Protein AF-A0A1A7QL81-F1 (afdb_monomer)

Structure (mmCIF, N/CA/C/O backbone):
data_AF-A0A1A7QL81-F1
#
_entry.id   AF-A0A1A7QL81-F1
#
loop_
_atom_site.group_PDB
_atom_site.id
_atom_site.type_symbol
_atom_site.label_atom_id
_atom_site.label_alt_id
_atom_site.label_comp_id
_atom_site.label_asym_id
_atom_site.label_entity_id
_atom_site.label_seq_id
_atom_site.pdbx_PDB_ins_code
_atom_site.Cartn_x
_atom_site.Cartn_y
_atom_site.Cartn_z
_atom_site.occupancy
_atom_site.B_iso_or_equiv
_atom_site.auth_seq_id
_atom_site.auth_comp_id
_atom_site.auth_asym_id
_atom_site.auth_atom_id
_atom_site.pdbx_PDB_model_num
ATOM 1 N N . MET A 1 1 ? -5.202 -23.253 -41.870 1.00 35.59 1 MET A N 1
ATOM 2 C CA . MET A 1 1 ? -4.591 -22.397 -40.832 1.00 35.59 1 MET A CA 1
ATOM 3 C C . MET A 1 1 ? -5.605 -21.314 -40.514 1.00 35.59 1 MET A C 1
ATOM 5 O O . MET A 1 1 ? -5.644 -20.314 -41.213 1.00 35.59 1 MET A O 1
ATOM 9 N N . ASP A 1 2 ? -6.483 -21.562 -39.541 1.00 32.03 2 ASP A N 1
ATOM 10 C CA . ASP A 1 2 ? -7.552 -20.623 -39.181 1.00 32.03 2 ASP A CA 1
ATOM 11 C C . ASP A 1 2 ? -7.063 -19.645 -38.115 1.00 32.03 2 ASP A C 1
ATOM 13 O O . ASP A 1 2 ? -6.941 -19.977 -36.934 1.00 32.03 2 ASP A O 1
ATOM 17 N N . GLY A 1 3 ? -6.778 -18.420 -38.552 1.00 33.66 3 GLY A N 1
ATOM 18 C CA . GLY A 1 3 ? -6.523 -17.279 -37.685 1.00 33.66 3 GLY A CA 1
ATOM 19 C C . GLY A 1 3 ? -7.818 -16.803 -37.035 1.00 33.66 3 GLY A C 1
ATOM 20 O O . GLY A 1 3 ? -8.496 -15.922 -37.557 1.00 33.66 3 GLY A O 1
ATOM 21 N N . ARG A 1 4 ? -8.163 -17.367 -35.873 1.00 31.53 4 ARG A N 1
ATOM 22 C CA . ARG A 1 4 ? -9.202 -16.797 -35.006 1.00 31.53 4 ARG A CA 1
ATOM 23 C C . ARG A 1 4 ? -8.661 -15.529 -34.348 1.00 31.53 4 ARG A C 1
ATOM 25 O O . ARG A 1 4 ? -8.054 -15.579 -33.281 1.00 31.53 4 ARG A O 1
ATOM 32 N N . HIS A 1 5 ? -8.914 -14.386 -34.976 1.00 34.62 5 HIS A N 1
ATOM 33 C CA . HIS A 1 5 ? -8.924 -13.105 -34.279 1.00 34.62 5 HIS A CA 1
ATOM 34 C C . HIS A 1 5 ? -10.066 -13.129 -33.258 1.00 34.62 5 HIS A C 1
ATOM 36 O O . HIS A 1 5 ? -11.230 -12.930 -33.595 1.00 34.62 5 HIS A O 1
ATOM 42 N N . VAL A 1 6 ? -9.737 -13.423 -32.000 1.00 35.31 6 VAL A N 1
ATOM 43 C CA . VAL A 1 6 ? -10.666 -13.254 -30.882 1.00 35.31 6 VAL A CA 1
ATOM 44 C C . VAL A 1 6 ? -10.836 -11.752 -30.672 1.00 35.31 6 VAL A C 1
ATOM 46 O O . VAL A 1 6 ? -9.923 -11.076 -30.199 1.00 35.31 6 VAL A O 1
ATOM 49 N N . ALA A 1 7 ? -11.989 -11.223 -31.073 1.00 32.25 7 ALA A N 1
ATOM 50 C CA . ALA A 1 7 ? -12.402 -9.866 -30.752 1.00 32.25 7 ALA A CA 1
ATOM 51 C C . ALA A 1 7 ? -12.556 -9.756 -29.226 1.00 32.25 7 ALA A C 1
ATOM 53 O O . ALA A 1 7 ? -13.497 -10.291 -28.644 1.00 32.25 7 ALA A O 1
ATOM 54 N N . PHE A 1 8 ? -11.594 -9.112 -28.565 1.00 34.50 8 PHE A N 1
ATOM 55 C CA . PHE A 1 8 ? -11.659 -8.820 -27.135 1.00 34.50 8 PHE A CA 1
ATOM 56 C C . PHE A 1 8 ? -12.646 -7.672 -26.911 1.00 34.50 8 PHE A C 1
ATOM 58 O O . PHE A 1 8 ? -12.335 -6.513 -27.179 1.00 34.50 8 PHE A O 1
ATOM 65 N N . THR A 1 9 ? -13.850 -7.988 -26.438 1.00 36.94 9 THR A N 1
ATOM 66 C CA . THR A 1 9 ? -14.835 -6.981 -26.032 1.00 36.94 9 THR A CA 1
ATOM 67 C C . THR A 1 9 ? -14.505 -6.455 -24.633 1.00 36.94 9 THR A C 1
ATOM 69 O O . THR A 1 9 ? -13.978 -7.178 -23.784 1.00 36.94 9 THR A O 1
ATOM 72 N N . ARG A 1 10 ? -14.817 -5.180 -24.380 1.00 34.94 10 ARG A N 1
ATOM 73 C CA . ARG A 1 10 ? -14.539 -4.462 -23.120 1.00 34.94 10 ARG A CA 1
ATOM 74 C C . ARG A 1 10 ? -15.176 -5.137 -21.889 1.00 34.94 10 ARG A C 1
ATOM 76 O O . ARG A 1 10 ? -14.600 -5.087 -20.808 1.00 34.94 10 ARG A O 1
ATOM 83 N N . GLU A 1 11 ? -16.303 -5.823 -22.080 1.00 41.19 11 GLU A N 1
ATOM 84 C CA . GLU A 1 11 ? -16.994 -6.632 -21.061 1.00 41.19 11 GLU A CA 1
ATOM 85 C C . GLU A 1 11 ? -16.201 -7.891 -20.683 1.00 41.19 11 GLU A C 1
ATOM 87 O O . GLU A 1 11 ? -15.948 -8.128 -19.505 1.00 41.19 11 GLU A O 1
ATOM 92 N N . SER A 1 12 ? -15.680 -8.629 -21.672 1.00 44.78 12 SER A N 1
ATOM 93 C CA . SER A 1 12 ? -14.869 -9.836 -21.426 1.00 44.78 12 SER A CA 1
ATOM 94 C C . SER A 1 12 ? -13.537 -9.549 -20.718 1.00 44.78 12 SER A C 1
ATOM 96 O O . SER A 1 12 ? -12.942 -10.434 -20.100 1.00 44.78 12 SER A O 1
ATOM 98 N N . PHE A 1 13 ? -13.054 -8.306 -20.810 1.00 44.09 13 PHE A N 1
ATOM 99 C CA . PHE A 1 13 ? -11.886 -7.827 -20.076 1.00 44.09 13 PHE A CA 1
ATOM 100 C C . PHE A 1 13 ? -12.223 -7.525 -18.612 1.00 44.09 13 PHE A C 1
ATOM 102 O O . PHE A 1 13 ? -11.471 -7.932 -17.729 1.00 44.09 13 PHE A O 1
ATOM 109 N N . GLY A 1 14 ? -13.360 -6.868 -18.354 1.00 43.81 14 GLY A N 1
ATOM 110 C CA . GLY A 1 14 ? -13.837 -6.572 -17.002 1.00 43.81 14 GLY A CA 1
ATOM 111 C C . GLY A 1 14 ? -14.047 -7.836 -16.170 1.00 43.81 14 GLY A C 1
ATOM 112 O O . GLY A 1 14 ? -13.541 -7.912 -15.055 1.00 43.81 14 GLY A O 1
ATOM 113 N N . GLU A 1 15 ? -14.686 -8.861 -16.737 1.00 47.91 15 GLU A N 1
ATOM 114 C CA . GLU A 1 15 ? -14.934 -10.134 -16.044 1.00 47.91 15 GLU A CA 1
ATOM 115 C C . GLU A 1 15 ? -13.644 -10.896 -15.721 1.00 47.91 15 GLU A C 1
ATOM 117 O O . GLU A 1 15 ? -13.443 -11.319 -14.585 1.00 47.91 15 GLU A O 1
ATOM 122 N N . ARG A 1 16 ? -12.708 -11.013 -16.673 1.00 50.03 16 ARG A N 1
ATOM 123 C CA . ARG A 1 16 ? -11.418 -11.689 -16.425 1.00 50.03 16 ARG A CA 1
ATOM 124 C C . ARG A 1 16 ? -10.539 -10.927 -15.444 1.00 50.03 16 ARG A C 1
ATOM 126 O O . ARG A 1 16 ? -9.806 -11.543 -14.672 1.00 50.03 16 ARG A O 1
ATOM 133 N N . LEU A 1 17 ? -10.580 -9.595 -15.481 1.00 50.06 17 LEU A N 1
ATOM 134 C CA . LEU A 1 17 ? -9.870 -8.756 -14.525 1.00 50.06 17 LEU A CA 1
ATOM 135 C C . LEU A 1 17 ? -10.478 -8.919 -13.130 1.00 50.06 17 LEU A C 1
ATOM 137 O O . LEU A 1 17 ? -9.731 -9.106 -12.177 1.00 50.06 17 LEU A O 1
ATOM 141 N N . PHE A 1 18 ? -11.807 -8.946 -13.020 1.00 51.16 18 PHE A N 1
ATOM 142 C CA . PHE A 1 18 ? -12.512 -9.178 -11.763 1.00 51.16 18 PHE A CA 1
ATOM 143 C C . PHE A 1 18 ? -12.249 -10.581 -11.204 1.00 51.16 18 PHE A C 1
ATOM 145 O O . PHE A 1 18 ? -11.936 -10.715 -10.027 1.00 51.16 18 PHE A O 1
ATOM 152 N N . GLU A 1 19 ? -12.254 -11.626 -12.036 1.00 54.47 19 GLU A N 1
ATOM 153 C CA . GLU A 1 19 ? -11.863 -12.982 -11.626 1.00 54.47 19 GLU A CA 1
ATOM 154 C C . GLU A 1 19 ? -10.386 -13.067 -11.221 1.00 54.47 19 GLU A C 1
ATOM 156 O O . GLU A 1 19 ? -10.042 -13.719 -10.234 1.00 54.47 19 GLU A O 1
ATOM 161 N N . SER A 1 20 ? -9.491 -12.408 -11.962 1.00 49.00 20 SER A N 1
ATOM 162 C CA . SER A 1 20 ? -8.061 -12.375 -11.643 1.00 49.00 20 SER A CA 1
ATOM 163 C C . SER A 1 20 ? -7.799 -11.639 -10.328 1.00 49.00 20 SER A C 1
ATOM 165 O O . SER A 1 20 ? -6.964 -12.085 -9.537 1.00 49.00 20 SER A O 1
ATOM 167 N N . VAL A 1 21 ? -8.494 -10.525 -10.089 1.00 54.50 21 VAL A N 1
ATOM 168 C CA . VAL A 1 21 ? -8.445 -9.752 -8.841 1.00 54.50 21 VAL A CA 1
ATOM 169 C C . VAL A 1 21 ? -9.056 -10.591 -7.717 1.00 54.50 21 VAL A C 1
ATOM 171 O O . VAL A 1 21 ? -8.391 -10.837 -6.719 1.00 54.50 21 VAL A O 1
ATOM 174 N N . GLY A 1 22 ? -10.239 -11.167 -7.911 1.00 53.34 22 GLY A N 1
ATOM 175 C CA . GLY A 1 22 ? -10.901 -12.034 -6.936 1.00 53.34 22 GLY A CA 1
ATOM 176 C C . GLY A 1 22 ? -10.077 -13.264 -6.542 1.00 53.34 22 GLY A C 1
ATOM 177 O O . GLY A 1 22 ? -10.099 -13.663 -5.383 1.00 53.34 22 GLY A O 1
ATOM 178 N N . ARG A 1 23 ? -9.291 -13.851 -7.457 1.00 58.19 23 ARG A N 1
ATOM 179 C CA . ARG A 1 23 ? -8.331 -14.920 -7.118 1.00 58.19 23 ARG A CA 1
ATOM 180 C C . ARG A 1 23 ? -7.095 -14.396 -6.389 1.00 58.19 23 A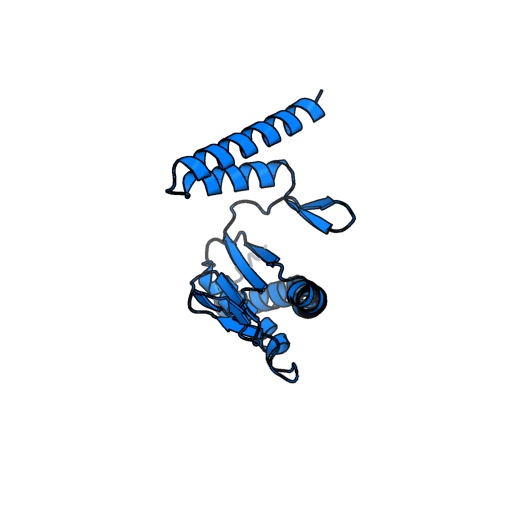RG A C 1
ATOM 182 O O . ARG A 1 23 ? -6.650 -15.037 -5.447 1.00 58.19 23 ARG A O 1
ATOM 189 N N . SER A 1 24 ? -6.545 -13.260 -6.818 1.00 54.41 24 SER A N 1
ATOM 190 C CA . SER A 1 24 ? -5.310 -12.696 -6.244 1.00 54.41 24 SER A CA 1
ATOM 191 C C . SER A 1 24 ?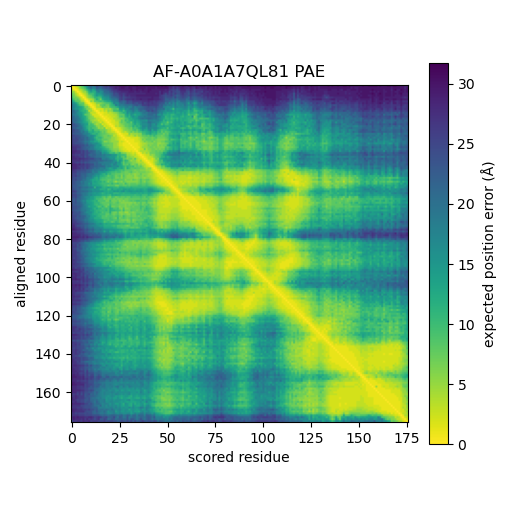 -5.523 -12.062 -4.867 1.00 54.41 24 SER A C 1
ATOM 193 O O . SER A 1 24 ? -4.580 -11.958 -4.092 1.00 54.41 24 SER A O 1
ATOM 195 N N . TYR A 1 25 ? -6.754 -11.643 -4.571 1.00 56.91 25 TYR A N 1
ATOM 196 C CA . TYR A 1 25 ? -7.149 -10.972 -3.333 1.00 56.91 25 TYR A CA 1
ATOM 197 C C . TYR A 1 25 ? -8.206 -11.764 -2.557 1.00 56.91 25 TYR A C 1
ATOM 199 O O . TYR A 1 25 ? -8.853 -11.210 -1.675 1.00 56.91 25 TYR A O 1
ATOM 207 N N . ARG A 1 26 ? -8.373 -13.061 -2.853 1.00 63.25 26 ARG A N 1
ATOM 208 C CA . ARG A 1 26 ? -9.310 -13.942 -2.137 1.00 63.25 26 ARG A CA 1
ATOM 209 C C . ARG A 1 26 ? -9.072 -13.916 -0.629 1.00 63.25 26 ARG A C 1
ATOM 211 O O . ARG A 1 26 ? -10.025 -13.867 0.137 1.00 63.25 26 ARG A O 1
ATOM 218 N N . ASP A 1 27 ? -7.803 -13.901 -0.238 1.00 62.06 27 ASP A N 1
ATOM 219 C CA . ASP A 1 27 ? -7.378 -13.949 1.161 1.00 62.06 27 ASP A CA 1
ATOM 220 C C . ASP A 1 27 ? -7.208 -12.545 1.766 1.00 62.06 27 ASP A C 1
ATOM 222 O O . ASP A 1 27 ? -6.813 -12.405 2.927 1.00 62.06 27 ASP A O 1
ATOM 226 N N . LEU A 1 28 ? -7.481 -11.486 0.990 1.00 63.56 28 LEU A N 1
ATOM 227 C CA . LEU A 1 28 ? -7.358 -10.104 1.445 1.00 63.56 28 LEU A CA 1
ATOM 228 C C . LEU A 1 28 ? -8.265 -9.824 2.654 1.00 63.56 28 LEU A C 1
ATOM 230 O O . LEU A 1 28 ? -7.734 -9.284 3.618 1.00 63.56 28 LEU A O 1
ATOM 234 N N . PRO A 1 29 ? -9.549 -10.238 2.694 1.00 62.81 29 PRO A N 1
ATOM 235 C CA . PRO A 1 29 ? -10.392 -10.067 3.879 1.00 62.81 29 PRO A CA 1
ATOM 236 C C . PRO A 1 29 ? -9.788 -10.693 5.141 1.00 62.81 29 PRO A C 1
ATOM 238 O O . PRO A 1 29 ? -9.588 -10.000 6.130 1.00 62.81 29 PRO A O 1
ATOM 241 N N . SER A 1 30 ? -9.381 -11.965 5.087 1.00 63.31 30 SER A N 1
ATOM 242 C CA . SER A 1 30 ? -8.757 -12.655 6.228 1.00 63.31 30 SER A CA 1
ATOM 243 C C . SER A 1 30 ? -7.417 -12.036 6.639 1.00 63.31 30 SER A C 1
ATOM 245 O O . SER A 1 30 ? -7.070 -12.001 7.818 1.00 63.31 30 SER A O 1
ATOM 247 N N . THR A 1 31 ? -6.664 -11.504 5.671 1.00 65.88 31 THR A N 1
ATOM 248 C CA . THR A 1 31 ? -5.407 -10.794 5.934 1.00 65.88 31 THR A CA 1
ATOM 249 C C . THR A 1 31 ? -5.679 -9.454 6.613 1.00 65.88 31 THR A C 1
ATOM 251 O O . THR A 1 31 ? -5.003 -9.112 7.577 1.00 65.88 31 THR A O 1
ATOM 254 N N . LEU A 1 32 ? -6.685 -8.706 6.151 1.00 64.12 32 LEU A N 1
ATOM 255 C CA . LEU A 1 32 ? -7.108 -7.436 6.738 1.00 64.12 32 LEU A CA 1
ATOM 256 C C . LEU A 1 32 ? -7.747 -7.614 8.113 1.00 64.12 32 LEU A C 1
ATOM 258 O O . LEU A 1 32 ? -7.602 -6.727 8.940 1.00 64.12 32 LEU A O 1
ATOM 262 N N . GLU A 1 33 ? -8.393 -8.742 8.390 1.00 63.94 33 GLU A N 1
ATOM 263 C CA . GLU A 1 33 ? -8.899 -9.078 9.722 1.00 63.94 33 GLU A CA 1
ATOM 264 C C . GLU A 1 33 ? -7.758 -9.326 10.708 1.00 63.94 33 GLU A C 1
ATOM 266 O O . GLU A 1 33 ? -7.675 -8.680 11.754 1.00 63.94 33 GLU A O 1
ATOM 271 N N . ALA A 1 34 ? -6.824 -10.207 10.338 1.00 62.47 34 ALA A N 1
ATOM 272 C CA . ALA A 1 34 ? -5.660 -10.522 11.158 1.00 62.47 34 ALA A CA 1
ATOM 273 C C . ALA A 1 34 ? -4.784 -9.283 11.401 1.00 62.47 34 ALA A C 1
ATOM 275 O O . ALA A 1 34 ? -4.319 -9.048 12.517 1.00 62.47 34 ALA A O 1
ATOM 276 N N . LEU A 1 35 ? -4.585 -8.468 10.360 1.00 62.62 35 LEU A N 1
ATOM 277 C CA . LEU A 1 35 ? -3.850 -7.214 10.455 1.00 62.62 35 LEU A CA 1
ATOM 278 C C . LEU A 1 35 ? -4.649 -6.167 11.230 1.00 62.62 35 LEU A C 1
ATOM 280 O O . LEU A 1 35 ? -4.117 -5.583 12.160 1.00 62.62 35 LEU A O 1
ATOM 284 N N . GLY A 1 36 ? -5.917 -5.947 10.903 1.00 58.19 36 GLY A N 1
ATOM 285 C CA . GLY A 1 36 ? -6.780 -4.943 11.517 1.00 58.19 36 GLY A CA 1
ATOM 286 C C . GLY A 1 36 ? -6.885 -5.107 13.032 1.00 58.19 36 GLY A C 1
ATOM 287 O O . GLY A 1 36 ? -6.609 -4.161 13.764 1.00 58.19 36 GLY A O 1
ATOM 288 N N . CYS A 1 37 ? -7.159 -6.319 13.521 1.00 53.66 37 CYS A N 1
ATOM 289 C CA . CYS A 1 37 ? -7.218 -6.601 14.959 1.00 53.66 37 CYS A CA 1
ATOM 290 C C . CYS A 1 37 ? -5.876 -6.334 15.673 1.00 53.66 37 CYS A C 1
ATOM 292 O O . CYS A 1 37 ? -5.844 -5.779 16.776 1.00 53.66 37 CYS A O 1
ATOM 294 N N . ALA A 1 38 ? -4.751 -6.678 15.041 1.00 57.09 38 ALA A N 1
ATOM 295 C CA . ALA A 1 38 ? -3.417 -6.454 15.603 1.00 57.09 38 ALA A CA 1
ATOM 296 C C . ALA A 1 38 ? -2.950 -4.989 15.502 1.00 57.09 38 ALA A C 1
ATOM 298 O O . ALA A 1 38 ? -2.217 -4.509 16.361 1.00 57.09 38 ALA A O 1
ATOM 299 N N . LEU A 1 39 ? -3.353 -4.269 14.458 1.00 58.78 39 LEU A N 1
ATOM 300 C CA . LEU A 1 39 ? -2.911 -2.904 14.172 1.00 58.78 39 LEU A CA 1
ATOM 301 C C . LEU A 1 39 ? -3.710 -1.866 14.950 1.00 58.78 39 LEU A C 1
ATOM 303 O O . LEU A 1 39 ? -3.106 -0.934 15.476 1.00 58.78 39 LEU A O 1
ATOM 307 N N . VAL A 1 40 ? -5.030 -2.058 15.077 1.00 55.19 40 VAL A N 1
ATOM 308 C CA . VAL A 1 40 ? -5.893 -1.218 15.925 1.00 55.19 40 VAL A CA 1
ATOM 309 C C . VAL A 1 40 ? -5.431 -1.307 17.378 1.00 55.19 40 VAL A C 1
ATOM 311 O O . VAL A 1 40 ? -5.243 -0.283 18.023 1.00 55.19 40 VAL A O 1
ATOM 314 N N . SER A 1 41 ? -5.147 -2.515 17.878 1.00 55.91 41 SER A N 1
ATOM 315 C CA . SER A 1 41 ? -4.661 -2.702 19.254 1.00 55.91 41 SER A CA 1
ATOM 316 C C . SER A 1 41 ? -3.250 -2.151 19.505 1.00 55.91 41 SER A C 1
ATOM 318 O O . SER A 1 41 ? -2.883 -1.920 20.654 1.00 55.91 41 SER A O 1
ATOM 320 N N . GLN A 1 42 ? -2.456 -1.917 18.454 1.00 60.78 42 GLN A N 1
ATOM 321 C CA . GLN A 1 42 ? -1.083 -1.403 18.550 1.00 60.78 42 GLN A CA 1
ATOM 322 C C . GLN A 1 42 ? -0.927 0.051 18.077 1.00 60.78 42 GLN A C 1
ATOM 324 O O . GLN A 1 42 ? 0.194 0.563 18.096 1.00 60.78 42 GLN A O 1
ATOM 329 N N . GLY A 1 43 ? -2.001 0.704 17.617 1.00 57.91 43 GLY A N 1
ATOM 330 C CA . GLY A 1 43 ? -1.955 2.060 17.058 1.00 57.91 43 GLY A CA 1
ATOM 331 C C . GLY A 1 43 ? -1.043 2.188 15.830 1.00 57.91 43 GLY A C 1
ATOM 332 O O . GLY A 1 43 ? -0.353 3.194 15.667 1.00 57.91 43 GLY A O 1
ATOM 333 N N . ARG A 1 44 ? -0.958 1.147 14.991 1.00 61.16 44 ARG A N 1
ATOM 334 C CA . ARG A 1 44 ? -0.030 1.096 13.848 1.00 61.16 44 ARG A CA 1
ATOM 335 C C . ARG A 1 44 ? -0.756 1.229 12.516 1.00 61.16 44 ARG A C 1
ATOM 337 O O . ARG A 1 44 ? -1.763 0.575 12.284 1.00 61.16 44 ARG A O 1
ATOM 344 N N . LEU A 1 45 ? -0.166 2.006 11.609 1.00 71.06 45 LEU A N 1
ATOM 345 C CA . LEU A 1 45 ? -0.587 2.081 10.212 1.00 71.06 45 LEU A CA 1
ATOM 346 C C . LEU A 1 45 ? -0.018 0.901 9.417 1.00 71.06 45 LEU A C 1
ATOM 348 O O . LEU A 1 45 ? 1.195 0.675 9.409 1.00 71.06 45 LEU A O 1
ATOM 352 N N . CYS A 1 46 ? -0.874 0.208 8.673 1.00 72.94 46 CYS A N 1
ATOM 353 C CA . CYS A 1 46 ? -0.462 -0.696 7.606 1.00 72.94 46 CYS A CA 1
ATOM 354 C C . CYS A 1 46 ? -0.718 -0.066 6.240 1.00 72.94 46 CYS A C 1
ATOM 356 O O . CYS A 1 46 ? -1.764 0.527 6.001 1.00 72.94 46 CYS A O 1
ATOM 358 N N . SER A 1 47 ? 0.245 -0.207 5.331 1.00 78.00 47 SER A N 1
ATOM 359 C CA . SER A 1 47 ? 0.108 0.235 3.945 1.00 78.00 47 SER A CA 1
ATOM 360 C C . SER A 1 47 ? 0.234 -0.975 3.023 1.00 78.00 47 SER A C 1
ATOM 362 O O . SER A 1 47 ? 1.265 -1.652 3.006 1.00 78.00 47 SER A O 1
ATOM 364 N N . LEU A 1 48 ? -0.820 -1.253 2.260 1.00 77.25 48 LEU A N 1
ATOM 365 C CA . LEU A 1 48 ? -0.881 -2.300 1.251 1.00 77.25 48 LEU A CA 1
ATOM 366 C C . LEU A 1 48 ? -0.740 -1.658 -0.130 1.00 77.25 48 LEU A C 1
ATOM 368 O O . LEU A 1 48 ? -1.587 -0.877 -0.557 1.00 77.25 48 LEU A O 1
ATOM 372 N N . THR A 1 49 ? 0.315 -2.000 -0.866 1.00 81.38 49 THR A N 1
ATOM 373 C CA . THR A 1 49 ? 0.480 -1.526 -2.247 1.00 81.38 49 THR A CA 1
ATOM 374 C C . THR A 1 49 ? 0.106 -2.618 -3.240 1.00 81.38 49 THR A C 1
ATOM 376 O O . THR A 1 49 ? 0.708 -3.690 -3.269 1.00 81.38 49 THR A O 1
ATOM 379 N N . MET A 1 50 ? -0.867 -2.326 -4.095 1.00 79.94 50 MET A N 1
ATOM 380 C CA . MET A 1 50 ? -1.271 -3.173 -5.207 1.00 79.94 50 MET A CA 1
ATOM 381 C C . MET A 1 50 ? -0.557 -2.750 -6.482 1.00 79.94 50 MET A C 1
ATOM 383 O O . MET A 1 50 ? -0.651 -1.600 -6.908 1.00 79.94 50 MET A O 1
ATOM 387 N N . TYR A 1 51 ? 0.116 -3.696 -7.126 1.00 81.94 51 TYR A N 1
ATOM 388 C CA . TYR A 1 51 ? 0.849 -3.448 -8.360 1.00 81.94 51 TYR A CA 1
ATOM 389 C C . TYR A 1 51 ? 0.127 -4.054 -9.555 1.00 81.94 51 TYR A C 1
ATOM 391 O O . TYR A 1 51 ? -0.172 -5.247 -9.569 1.00 81.94 51 TYR A O 1
ATOM 399 N N . TYR A 1 52 ? -0.081 -3.256 -10.596 1.00 79.62 52 TYR A N 1
ATOM 400 C CA . TYR A 1 52 ? -0.638 -3.730 -11.861 1.00 79.62 52 TYR A CA 1
ATOM 401 C C . TYR A 1 52 ? 0.195 -3.225 -13.039 1.00 79.62 52 TYR A C 1
ATOM 403 O O . TYR A 1 52 ? 0.788 -2.147 -12.996 1.00 79.62 52 TYR A O 1
ATOM 411 N N . THR A 1 53 ? 0.276 -4.043 -14.087 1.00 80.25 53 THR A N 1
ATOM 412 C CA . THR A 1 53 ? 1.104 -3.772 -15.275 1.00 80.25 53 THR A CA 1
ATOM 413 C C . THR A 1 53 ? 0.310 -3.276 -16.471 1.00 80.25 53 THR A C 1
ATOM 415 O O . THR A 1 53 ? 0.895 -2.794 -17.441 1.00 80.25 53 THR A O 1
ATOM 418 N N . ASP A 1 54 ? -1.013 -3.411 -16.421 1.00 79.62 54 ASP A N 1
ATOM 419 C CA . ASP A 1 54 ? -1.876 -2.987 -17.509 1.00 79.62 54 ASP A CA 1
ATOM 420 C C . ASP A 1 54 ? -1.857 -1.458 -17.669 1.00 79.62 54 ASP A C 1
ATOM 422 O O . ASP A 1 54 ? -1.876 -0.700 -16.698 1.00 79.62 54 ASP A O 1
ATOM 426 N N . ARG A 1 55 ? -1.787 -1.006 -18.924 1.00 72.44 55 ARG A N 1
ATOM 427 C CA . ARG A 1 55 ? -1.771 0.419 -19.272 1.00 72.44 55 ARG A CA 1
ATOM 428 C C . ARG A 1 55 ? -3.169 1.018 -19.332 1.00 72.44 55 ARG A C 1
ATOM 430 O O . ARG A 1 55 ? -3.272 2.227 -19.134 1.00 72.44 55 ARG A O 1
ATOM 437 N N . ALA A 1 56 ? -4.187 0.203 -19.618 1.00 70.94 56 ALA A N 1
ATOM 438 C CA . ALA A 1 56 ? -5.571 0.650 -19.743 1.00 70.94 56 ALA A CA 1
ATOM 439 C C . ALA A 1 56 ? -6.239 0.891 -18.380 1.00 70.94 56 ALA A C 1
ATOM 441 O O . ALA A 1 56 ? -7.192 1.662 -18.293 1.00 70.94 56 ALA A O 1
ATOM 442 N N . THR A 1 57 ? -5.714 0.277 -17.320 1.00 75.12 57 THR A N 1
ATOM 443 C CA . THR A 1 57 ? -6.187 0.469 -15.949 1.00 75.12 57 THR A CA 1
ATOM 444 C C . THR A 1 57 ? -5.517 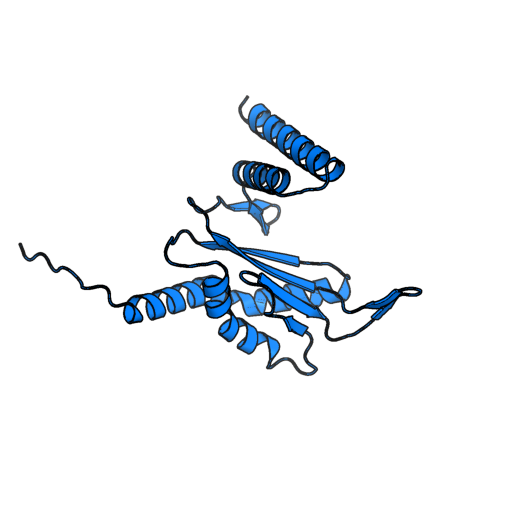1.693 -15.309 1.00 75.12 57 THR A C 1
ATOM 446 O O . THR A 1 57 ? -4.292 1.771 -15.209 1.00 75.12 57 THR A O 1
ATOM 449 N N . ASP A 1 58 ? -6.321 2.666 -14.886 1.00 82.38 58 ASP A N 1
ATOM 450 C CA . ASP A 1 58 ? -5.906 3.787 -14.028 1.00 82.38 58 ASP A CA 1
ATOM 451 C C . ASP A 1 58 ? -5.919 3.344 -12.546 1.00 82.38 58 ASP A C 1
ATOM 453 O O . ASP A 1 58 ? -6.734 2.481 -12.195 1.00 82.38 58 ASP A O 1
ATOM 457 N N . PRO A 1 59 ? -5.062 3.895 -11.654 1.00 82.19 59 PRO A N 1
ATOM 458 C CA . PRO A 1 59 ? -5.123 3.600 -10.220 1.00 82.19 59 PRO A CA 1
ATOM 459 C C . PRO A 1 59 ? -6.528 3.660 -9.611 1.00 82.19 59 PRO A C 1
ATOM 461 O O . PRO A 1 59 ? -6.870 2.798 -8.804 1.00 82.19 59 PRO A O 1
ATOM 464 N N . ALA A 1 60 ? -7.346 4.642 -9.996 1.00 85.19 60 ALA A N 1
ATOM 465 C CA . ALA A 1 60 ? -8.702 4.784 -9.477 1.00 85.19 60 ALA A CA 1
ATOM 466 C C . ALA A 1 60 ? -9.574 3.578 -9.848 1.00 85.19 60 ALA A C 1
ATOM 468 O O . ALA A 1 60 ? -10.226 3.001 -8.984 1.00 85.19 60 ALA A O 1
ATOM 469 N N . VAL A 1 61 ? -9.500 3.128 -11.104 1.00 84.12 61 VAL A N 1
ATOM 470 C CA . VAL A 1 61 ? -10.237 1.950 -11.590 1.00 84.12 61 VAL A CA 1
ATOM 471 C C . VAL A 1 61 ? -9.797 0.686 -10.853 1.00 84.12 61 VAL A C 1
ATOM 473 O O . VAL A 1 61 ? -10.631 -0.138 -10.492 1.00 84.12 61 VAL A O 1
ATOM 476 N N . ALA A 1 62 ? -8.499 0.539 -10.577 1.00 81.81 62 ALA A N 1
ATOM 477 C CA . ALA A 1 62 ? -7.998 -0.594 -9.802 1.00 81.81 62 ALA A CA 1
ATOM 478 C C . ALA A 1 62 ? -8.580 -0.634 -8.377 1.00 81.81 62 ALA A C 1
ATOM 480 O O . ALA A 1 62 ? -8.890 -1.718 -7.884 1.00 81.81 62 ALA A O 1
ATOM 481 N N . ILE A 1 63 ? -8.763 0.528 -7.737 1.00 84.69 63 ILE A N 1
ATOM 482 C CA . ILE A 1 63 ? -9.436 0.621 -6.435 1.00 84.69 63 ILE A CA 1
ATOM 483 C C . ILE A 1 63 ? -10.932 0.307 -6.558 1.00 84.69 63 ILE A C 1
ATOM 485 O O . ILE A 1 63 ? -11.436 -0.465 -5.749 1.00 84.69 63 ILE A O 1
ATOM 489 N N . GLU A 1 64 ? -11.639 0.819 -7.574 1.00 84.38 64 GLU A N 1
ATOM 490 C CA . GLU A 1 64 ? -13.064 0.496 -7.796 1.00 84.38 64 GLU A CA 1
ATOM 491 C C . GLU A 1 64 ? -13.317 -1.017 -7.868 1.00 84.38 64 GLU A C 1
ATOM 493 O O . GLU A 1 64 ? -14.289 -1.516 -7.307 1.00 84.38 64 GLU A O 1
ATOM 498 N N . LEU A 1 65 ? -12.412 -1.767 -8.503 1.00 81.88 65 LEU A N 1
ATOM 499 C CA . LEU A 1 65 ? -12.549 -3.216 -8.669 1.00 81.88 65 LEU A CA 1
ATOM 500 C C . LEU A 1 65 ? -12.449 -3.998 -7.355 1.00 81.88 65 LEU A C 1
ATOM 502 O O . LEU A 1 65 ? -13.048 -5.066 -7.241 1.00 81.88 65 LEU A O 1
ATOM 506 N N . ILE A 1 66 ? -11.705 -3.491 -6.369 1.00 77.44 66 ILE A N 1
ATOM 507 C CA . ILE A 1 66 ? -11.575 -4.144 -5.058 1.00 77.44 66 ILE A CA 1
ATOM 508 C C . ILE A 1 66 ? -12.603 -3.653 -4.043 1.00 77.44 66 ILE A C 1
ATOM 510 O O . ILE A 1 66 ? -12.813 -4.336 -3.043 1.00 77.44 66 ILE A O 1
ATOM 514 N N . LYS A 1 67 ? -13.265 -2.510 -4.279 1.00 81.81 67 LYS A N 1
ATOM 515 C CA . LYS A 1 67 ? -14.305 -1.992 -3.378 1.00 81.81 67 LYS A CA 1
ATOM 516 C C . LYS A 1 67 ? -15.339 -3.044 -2.976 1.00 81.81 67 LYS A C 1
ATOM 518 O O . LYS A 1 67 ? -15.545 -3.175 -1.776 1.00 81.81 67 LYS A O 1
ATOM 523 N N . PRO A 1 68 ? -15.955 -3.824 -3.890 1.00 80.00 68 PRO A N 1
ATOM 524 C CA . PRO A 1 68 ? -16.954 -4.814 -3.486 1.00 80.00 68 PRO A CA 1
ATOM 525 C C . PRO A 1 68 ? -16.369 -5.946 -2.629 1.00 80.00 68 PRO A C 1
ATOM 527 O O . PRO A 1 68 ? -17.052 -6.444 -1.739 1.00 80.00 68 PRO A O 1
ATOM 530 N N . LEU A 1 69 ? -15.101 -6.323 -2.840 1.00 75.81 69 LEU A N 1
ATOM 531 C CA . LEU A 1 69 ? -14.420 -7.318 -2.000 1.00 75.81 69 LEU A CA 1
ATOM 532 C C . LEU A 1 69 ? -14.206 -6.794 -0.574 1.00 75.81 69 LEU A C 1
ATOM 534 O O . LEU A 1 69 ? -14.304 -7.553 0.385 1.00 75.81 69 LEU A O 1
ATOM 538 N N . LEU A 1 70 ? -13.920 -5.498 -0.444 1.00 75.56 70 LEU A N 1
ATOM 539 C CA . LEU A 1 70 ? -13.678 -4.843 0.839 1.00 75.56 70 LEU A CA 1
ATOM 540 C C . LEU A 1 70 ? -14.974 -4.474 1.560 1.00 75.56 70 LEU A C 1
ATOM 542 O O . LEU A 1 70 ? -15.049 -4.647 2.769 1.00 75.56 70 LEU A O 1
ATOM 546 N N . ALA A 1 71 ? -16.012 -4.054 0.839 1.00 76.50 71 ALA A N 1
ATOM 547 C CA . ALA A 1 71 ? -17.351 -3.864 1.392 1.00 76.50 71 ALA A CA 1
ATOM 548 C C . ALA A 1 71 ? -17.882 -5.175 1.991 1.00 76.50 71 ALA A C 1
ATOM 550 O O . ALA A 1 71 ? -18.292 -5.207 3.145 1.00 76.50 71 ALA A O 1
ATOM 551 N N . GLY A 1 72 ? -17.711 -6.298 1.281 1.00 71.31 72 GLY A N 1
ATOM 552 C CA . GLY A 1 72 ? -18.029 -7.629 1.810 1.00 71.31 72 GLY A CA 1
ATOM 553 C C . GLY A 1 72 ? -17.230 -8.040 3.056 1.00 71.31 72 GLY A C 1
ATOM 554 O O . GLY A 1 72 ? -17.616 -8.996 3.719 1.00 71.31 72 GLY A O 1
ATOM 555 N N . PHE A 1 73 ? -16.143 -7.340 3.389 1.00 69.50 73 PHE A N 1
ATOM 556 C CA . PHE A 1 73 ? -15.383 -7.532 4.625 1.00 69.50 73 PHE A CA 1
ATOM 557 C C . PHE A 1 73 ? -15.794 -6.555 5.734 1.00 69.50 73 PHE A C 1
ATOM 559 O O . PHE A 1 73 ? -15.904 -6.957 6.890 1.00 69.50 73 PHE A O 1
ATOM 566 N N . VAL A 1 74 ? -15.997 -5.281 5.399 1.00 72.06 74 VAL A N 1
ATOM 567 C CA . VAL A 1 74 ? -16.270 -4.218 6.375 1.00 72.06 74 VAL A CA 1
ATOM 568 C C . VAL A 1 74 ? -17.732 -4.225 6.822 1.00 72.06 74 VAL A C 1
ATOM 570 O O . VAL A 1 74 ? -17.995 -4.103 8.016 1.00 72.06 74 VAL A O 1
ATOM 573 N N . ASP A 1 75 ? -18.675 -4.423 5.900 1.00 72.75 75 ASP A N 1
ATOM 574 C CA . ASP A 1 75 ? -20.115 -4.320 6.174 1.00 72.75 75 ASP A CA 1
ATOM 575 C C . ASP A 1 75 ? -20.653 -5.400 7.140 1.00 72.75 75 ASP A C 1
ATOM 577 O O . ASP A 1 75 ? -21.519 -5.081 7.956 1.00 72.75 75 ASP A O 1
ATOM 581 N N . PRO A 1 76 ? -20.171 -6.664 7.121 1.00 69.00 76 PRO A N 1
ATOM 582 C CA . PRO A 1 76 ? -20.659 -7.700 8.038 1.00 69.00 76 PRO A CA 1
ATOM 583 C C . PRO A 1 76 ? -20.107 -7.609 9.468 1.00 69.00 76 PRO A C 1
ATOM 585 O O . PRO A 1 76 ? -20.550 -8.368 10.330 1.00 69.00 76 PRO A O 1
ATOM 588 N N . GLN A 1 77 ? -19.119 -6.745 9.730 1.00 64.00 77 GLN A N 1
ATOM 589 C CA . GLN A 1 77 ? -18.449 -6.665 11.031 1.00 64.00 77 GLN A CA 1
ATOM 590 C C . GLN A 1 77 ? -19.374 -5.991 12.063 1.00 64.00 77 GLN A C 1
ATOM 592 O O . GLN A 1 77 ? -19.712 -4.810 11.908 1.00 64.00 77 GLN A O 1
ATOM 597 N N . PRO A 1 78 ? -19.787 -6.686 13.142 1.00 53.19 78 PRO A N 1
ATOM 598 C CA . PRO A 1 78 ? -20.616 -6.079 14.174 1.00 53.19 78 PRO A CA 1
ATOM 599 C C . PRO A 1 78 ? -19.865 -4.911 14.827 1.00 53.19 78 PRO A C 1
ATOM 601 O O . PRO A 1 78 ? -18.749 -5.069 15.314 1.00 53.19 78 PRO A O 1
ATOM 604 N N . GLY A 1 79 ? -20.481 -3.727 14.821 1.00 59.69 79 GLY A N 1
ATOM 605 C CA . GLY A 1 79 ? -19.892 -2.505 15.376 1.00 59.69 79 GLY A CA 1
ATOM 606 C C . GLY A 1 79 ? -19.031 -1.689 14.409 1.00 59.69 79 GLY A C 1
ATOM 607 O O . GLY A 1 79 ? -18.413 -0.737 14.870 1.00 59.69 79 GLY A O 1
ATOM 608 N N . ALA A 1 80 ? -19.011 -2.033 13.109 1.00 64.00 80 ALA A N 1
ATOM 609 C CA . ALA A 1 80 ? -18.273 -1.337 12.051 1.00 64.00 80 ALA A CA 1
ATOM 610 C C . ALA A 1 80 ? -16.858 -0.950 12.502 1.00 64.00 80 ALA A C 1
ATOM 612 O O . ALA A 1 80 ? -16.590 0.213 12.737 1.00 64.00 80 ALA A O 1
ATOM 613 N N . LEU A 1 81 ? -15.939 -1.912 12.647 1.00 70.00 81 LEU A N 1
ATOM 614 C CA . LEU A 1 81 ? -14.572 -1.647 13.138 1.00 70.00 81 LEU A CA 1
ATOM 615 C C . LEU A 1 81 ? -13.818 -0.580 12.326 1.00 70.00 81 LEU A C 1
ATOM 617 O O . LEU A 1 81 ? -12.906 0.071 12.844 1.00 70.00 81 LEU A O 1
ATOM 621 N N . PHE A 1 82 ? -14.209 -0.405 11.062 1.00 77.00 82 PHE A N 1
ATOM 622 C CA . PHE A 1 82 ? -13.576 0.507 10.130 1.00 77.00 82 PHE A CA 1
ATOM 623 C C . PHE A 1 82 ? -14.583 1.422 9.442 1.00 77.00 82 PHE A C 1
ATOM 625 O O . PHE A 1 82 ? -15.679 1.004 9.072 1.00 77.00 82 PHE A O 1
ATOM 632 N N . GLN A 1 83 ? -14.149 2.649 9.178 1.00 83.31 83 GLN A N 1
ATOM 633 C CA . GLN A 1 83 ? -14.795 3.570 8.258 1.00 83.31 83 GLN A CA 1
ATOM 634 C C . GLN A 1 83 ? -13.949 3.677 6.988 1.00 83.31 83 GLN A C 1
ATOM 636 O O . GLN A 1 83 ? -12.764 4.009 7.042 1.00 83.31 83 GLN A O 1
ATOM 641 N N . MET A 1 84 ? -14.556 3.373 5.841 1.00 85.50 84 MET A N 1
ATOM 642 C CA . MET A 1 84 ? -13.891 3.448 4.540 1.00 85.50 84 MET A CA 1
ATOM 643 C C . MET A 1 84 ? -14.025 4.845 3.935 1.00 85.50 84 MET A C 1
ATOM 645 O O . MET A 1 84 ? -15.118 5.410 3.903 1.00 85.50 84 MET A O 1
ATOM 649 N N . ASP A 1 85 ? -12.925 5.366 3.399 1.00 86.69 85 ASP A N 1
ATOM 650 C CA . ASP A 1 85 ? -12.886 6.604 2.628 1.00 86.69 85 ASP A CA 1
ATOM 651 C C . ASP A 1 85 ? -12.323 6.352 1.219 1.00 86.69 85 ASP A C 1
ATOM 653 O O . ASP A 1 85 ? -11.204 5.861 1.028 1.00 86.69 85 ASP A O 1
ATOM 657 N N . TYR A 1 86 ? -13.143 6.709 0.230 1.00 83.50 86 TYR A N 1
ATOM 658 C CA . TYR A 1 86 ? -12.885 6.571 -1.204 1.00 83.50 86 TYR A CA 1
ATOM 659 C C . TYR A 1 86 ? -12.638 7.915 -1.900 1.00 83.50 86 TYR A C 1
ATOM 661 O O . TYR A 1 86 ? -12.592 7.969 -3.128 1.00 83.50 86 TYR A O 1
ATOM 669 N N . SER A 1 87 ? -12.515 9.011 -1.149 1.00 84.88 87 SER A N 1
ATOM 670 C CA . SER A 1 87 ? -12.371 10.367 -1.690 1.00 84.88 87 SER A CA 1
ATOM 671 C C . SER A 1 87 ? -11.064 10.586 -2.467 1.00 84.88 87 SER A C 1
ATOM 673 O O . SER A 1 87 ? -10.932 11.563 -3.206 1.00 84.88 87 SER A O 1
ATOM 675 N N . HIS A 1 88 ? -10.106 9.661 -2.350 1.00 83.50 88 HIS A N 1
ATOM 676 C CA . HIS A 1 88 ? -8.779 9.758 -2.942 1.00 83.50 88 HIS A CA 1
ATOM 677 C C . HIS A 1 88 ? -8.609 8.827 -4.156 1.00 83.50 88 HIS A C 1
ATOM 679 O O . HIS A 1 88 ? -8.500 7.612 -3.994 1.00 83.50 88 HIS A O 1
ATOM 685 N N . PRO A 1 89 ? -8.486 9.362 -5.387 1.00 83.62 89 PRO A N 1
ATOM 686 C CA . PRO A 1 89 ? -8.243 8.543 -6.571 1.00 83.62 89 PRO A CA 1
ATOM 687 C C . PRO A 1 89 ? -6.997 7.656 -6.426 1.00 83.62 89 PRO A C 1
ATOM 689 O O . PRO A 1 89 ? -5.902 8.131 -6.116 1.00 83.62 89 PRO A O 1
ATOM 692 N N . GLY A 1 90 ? -7.161 6.352 -6.661 1.00 82.94 90 GLY A N 1
ATOM 693 C CA . GLY A 1 90 ? -6.074 5.372 -6.571 1.00 82.94 90 GLY A CA 1
ATOM 694 C C . GLY A 1 90 ? -5.660 4.989 -5.152 1.00 82.94 90 GLY A C 1
ATOM 695 O O . GLY A 1 90 ? -4.678 4.257 -4.989 1.00 82.94 90 GLY A O 1
ATOM 696 N N . ARG A 1 91 ? -6.401 5.451 -4.141 1.00 89.06 91 ARG A N 1
ATOM 697 C CA . ARG A 1 91 ? -6.221 5.059 -2.747 1.00 89.06 91 ARG A CA 1
ATOM 698 C C . ARG A 1 91 ? -7.549 4.683 -2.113 1.00 89.06 91 ARG A C 1
ATOM 700 O O . ARG A 1 91 ? -8.611 5.132 -2.527 1.00 89.06 91 ARG A O 1
ATOM 707 N N . LEU A 1 92 ? -7.457 3.864 -1.085 1.00 86.94 92 LEU A N 1
ATOM 708 C CA . LEU A 1 92 ? -8.555 3.558 -0.195 1.00 86.94 92 LEU A CA 1
ATOM 709 C C . LEU A 1 92 ? -8.025 3.597 1.228 1.00 86.94 92 LEU A C 1
ATOM 711 O O . LEU A 1 92 ? -7.032 2.941 1.544 1.00 86.94 92 LEU A O 1
ATOM 715 N N . LEU A 1 93 ? -8.671 4.404 2.056 1.00 87.81 93 LEU A N 1
ATOM 716 C CA . LEU A 1 93 ? -8.292 4.613 3.442 1.00 87.81 93 LEU A CA 1
ATOM 717 C C . LEU A 1 93 ? -9.310 3.923 4.348 1.00 87.81 93 LEU A C 1
ATOM 719 O O . LEU A 1 93 ? -10.514 4.063 4.146 1.00 87.81 93 LEU A O 1
ATOM 723 N N . LEU A 1 94 ? -8.828 3.163 5.327 1.00 85.50 94 LEU A N 1
ATOM 724 C CA . LEU A 1 94 ? -9.648 2.562 6.372 1.00 85.50 94 LEU A CA 1
ATOM 725 C C . LEU A 1 94 ? -9.246 3.188 7.702 1.00 85.50 94 LEU A C 1
ATOM 727 O O . LEU A 1 94 ? -8.145 2.958 8.219 1.00 85.50 94 LEU A O 1
ATOM 731 N N . PHE A 1 95 ? -10.157 3.981 8.242 1.00 85.06 95 PHE A N 1
ATOM 732 C CA . PHE A 1 95 ? -10.037 4.599 9.550 1.00 85.06 95 PHE A CA 1
ATOM 733 C C . PHE A 1 95 ? -10.640 3.692 10.613 1.00 85.06 95 PHE A C 1
ATOM 735 O O . PHE A 1 95 ? -11.601 2.980 10.333 1.00 85.06 95 PHE A O 1
ATOM 742 N N . ALA A 1 96 ? -10.107 3.715 11.832 1.00 80.94 96 ALA A N 1
ATOM 743 C CA . ALA A 1 96 ? -10.767 3.079 12.965 1.00 80.94 96 ALA A CA 1
ATOM 744 C C . ALA A 1 96 ? -12.111 3.778 13.200 1.00 80.94 96 ALA A C 1
ATOM 746 O O . ALA A 1 96 ? -12.200 5.002 13.108 1.00 80.94 96 ALA A O 1
ATOM 747 N N . ALA A 1 97 ? -13.165 3.031 13.515 1.00 78.88 97 ALA A N 1
ATOM 748 C CA . ALA A 1 97 ? -14.445 3.663 13.838 1.00 78.88 97 ALA A CA 1
ATOM 749 C C . ALA A 1 97 ? -14.435 4.414 15.171 1.00 78.88 97 ALA A C 1
ATOM 751 O O . ALA A 1 97 ? -15.200 5.360 15.355 1.00 78.8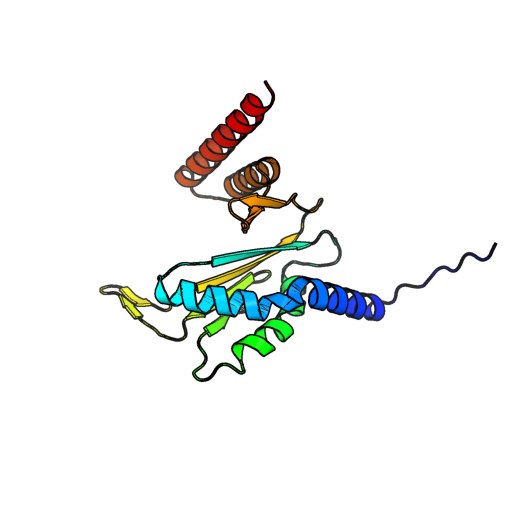8 97 ALA A O 1
ATOM 752 N N . ASN A 1 98 ? -13.547 4.029 16.087 1.00 79.25 98 ASN A N 1
ATOM 753 C CA . ASN A 1 98 ? -13.389 4.730 17.351 1.00 79.25 98 ASN A CA 1
ATOM 754 C C . ASN A 1 98 ? -12.625 6.039 17.134 1.00 79.25 98 ASN A C 1
ATOM 756 O O . ASN A 1 98 ? -11.501 6.044 16.630 1.00 79.25 98 ASN A O 1
ATOM 760 N N . VAL A 1 99 ? -13.244 7.140 17.551 1.00 82.06 99 VAL A N 1
ATOM 761 C CA . VAL A 1 99 ? -12.610 8.455 17.614 1.00 82.06 99 VAL A CA 1
ATOM 762 C C . VAL A 1 99 ? -11.914 8.586 18.964 1.00 82.06 99 VAL A C 1
ATOM 764 O O . VAL A 1 99 ? -12.536 8.422 20.012 1.00 82.06 99 VAL A O 1
ATOM 767 N N . GLU A 1 100 ? -10.624 8.893 18.936 1.00 80.56 100 GLU A N 1
ATOM 768 C CA . GLU A 1 100 ? -9.816 9.172 20.119 1.00 80.56 100 GLU A CA 1
ATOM 769 C C . GLU A 1 100 ? -9.721 10.685 20.335 1.00 80.56 100 GLU A C 1
ATOM 771 O O . GLU A 1 100 ? -9.770 11.454 19.382 1.00 80.56 100 GLU A O 1
ATOM 776 N N . ILE A 1 101 ? -9.584 11.150 21.575 1.00 82.56 101 ILE A N 1
ATOM 777 C CA . ILE A 1 101 ? -9.357 12.574 21.857 1.00 82.56 101 ILE A CA 1
ATOM 778 C C . ILE A 1 101 ? -7.880 12.751 22.185 1.00 82.56 101 ILE A C 1
ATOM 780 O O . ILE A 1 101 ? -7.402 12.232 23.191 1.00 82.56 101 ILE A O 1
ATOM 784 N N . ILE A 1 102 ? -7.163 13.495 21.344 1.00 79.31 102 ILE A N 1
ATOM 785 C CA . ILE A 1 102 ? -5.761 13.844 21.579 1.00 79.31 102 ILE A CA 1
ATOM 786 C C . ILE A 1 102 ? -5.715 15.320 21.952 1.00 79.31 102 ILE A C 1
ATOM 788 O O . ILE A 1 102 ? -5.855 16.183 21.092 1.00 79.31 102 ILE A O 1
ATOM 792 N N . GLU A 1 103 ? -5.512 15.647 23.224 1.00 74.94 103 GLU A N 1
ATOM 793 C CA . GLU A 1 103 ? -5.322 17.042 23.631 1.00 74.94 103 GLU A CA 1
ATOM 794 C C . GLU A 1 103 ? -3.933 17.567 23.208 1.00 74.94 103 GLU A C 1
ATOM 796 O O . GLU A 1 103 ? -2.949 16.827 23.295 1.00 74.94 103 GLU A O 1
ATOM 801 N N . PRO A 1 104 ? -3.808 18.833 22.754 1.00 82.75 104 PRO A N 1
ATOM 802 C CA . PRO A 1 104 ? -4.856 19.849 22.558 1.00 82.75 104 PRO A CA 1
ATOM 803 C C . PRO A 1 104 ? -5.532 19.805 21.168 1.00 82.75 104 PRO A C 1
ATOM 805 O O . PRO A 1 104 ? -6.256 20.726 20.803 1.00 82.75 104 PRO A O 1
ATOM 808 N N . PHE A 1 105 ? -5.261 18.780 20.363 1.00 81.12 105 PHE A N 1
ATOM 809 C CA . PHE A 1 105 ? -5.651 18.687 18.952 1.00 81.12 105 PHE A CA 1
ATOM 810 C C . PHE A 1 105 ? -7.126 18.312 18.721 1.00 81.12 105 PHE A C 1
ATOM 812 O O . PHE A 1 105 ? -7.651 18.568 17.639 1.00 81.12 105 PHE A O 1
ATOM 819 N N . GLY A 1 106 ? -7.805 17.758 19.728 1.00 85.31 106 GLY A N 1
ATOM 820 C CA . GLY A 1 106 ? -9.222 17.400 19.666 1.00 85.31 106 GLY A CA 1
ATOM 821 C C . GLY A 1 106 ? -9.466 15.974 19.150 1.00 85.31 106 GLY A C 1
ATOM 822 O O . GLY A 1 106 ? -8.610 15.105 19.340 1.00 85.31 106 GLY A O 1
ATOM 823 N N . PRO A 1 107 ? -10.647 15.694 18.562 1.00 85.81 107 PRO A N 1
ATOM 824 C CA . PRO A 1 107 ? -10.986 14.361 18.080 1.00 85.81 107 PRO A CA 1
ATOM 825 C C . PRO A 1 107 ? -10.087 13.959 16.906 1.00 85.81 107 PRO A C 1
ATOM 827 O O . PRO A 1 107 ? -9.999 14.650 15.892 1.00 85.81 107 PRO A O 1
ATOM 830 N N . TYR A 1 108 ? -9.443 12.813 17.047 1.00 80.56 108 TYR A N 1
ATOM 831 C CA . TYR A 1 108 ? -8.581 12.172 16.076 1.00 80.56 108 TYR A CA 1
ATOM 832 C C . TYR A 1 108 ? -9.164 10.811 15.719 1.00 80.56 108 TYR A C 1
ATOM 834 O O . TYR A 1 108 ? -9.456 9.995 16.591 1.00 80.56 108 TYR A O 1
ATOM 842 N N . GLN A 1 109 ? -9.316 10.561 14.424 1.00 83.75 109 GLN A N 1
ATOM 843 C CA . GLN A 1 109 ? -9.716 9.257 13.921 1.00 83.75 109 GLN A CA 1
ATOM 844 C C . GLN A 1 109 ? -8.491 8.573 13.297 1.00 83.75 109 GLN A C 1
ATOM 846 O O . GLN A 1 109 ? -7.995 9.041 12.265 1.00 83.75 109 GLN A O 1
ATOM 851 N N . PRO A 1 110 ? -7.961 7.500 13.911 1.00 79.56 110 PRO A N 1
ATOM 852 C CA . PRO A 1 110 ? -6.747 6.859 13.427 1.00 79.56 110 PRO A CA 1
ATOM 853 C C . PRO A 1 110 ? -6.925 6.241 12.039 1.00 79.56 110 PRO A C 1
ATOM 855 O O . PRO A 1 110 ? -7.847 5.458 11.811 1.00 79.56 110 PRO A O 1
ATOM 858 N N . LEU A 1 111 ? -6.000 6.535 11.122 1.00 82.12 111 LEU A N 1
ATOM 859 C CA . LEU A 1 111 ? -5.852 5.769 9.884 1.00 82.12 111 LEU A CA 1
ATOM 860 C C . LEU A 1 111 ? -5.137 4.455 10.207 1.00 82.12 111 LEU A C 1
ATOM 862 O O . LEU A 1 111 ? -3.992 4.469 10.660 1.00 82.12 111 LEU A O 1
ATOM 866 N N . VAL A 1 112 ? -5.792 3.327 9.942 1.00 79.38 112 VAL A N 1
ATOM 867 C CA . VAL A 1 112 ? -5.275 1.999 10.310 1.00 79.38 112 VAL A CA 1
ATOM 868 C C . VAL A 1 112 ? -4.730 1.268 9.094 1.00 79.38 112 VAL A C 1
ATOM 870 O O . VAL A 1 112 ? -3.684 0.621 9.173 1.00 79.38 112 VAL A O 1
ATOM 873 N N . ILE A 1 113 ? -5.415 1.382 7.953 1.00 81.31 113 ILE A N 1
ATOM 874 C CA . ILE A 1 113 ? -5.010 0.718 6.715 1.00 81.31 113 ILE A CA 1
ATOM 875 C C . ILE A 1 113 ? -5.098 1.700 5.550 1.00 81.31 113 ILE A C 1
ATOM 877 O O . ILE A 1 113 ? -6.132 2.314 5.303 1.00 81.31 113 ILE A O 1
ATOM 881 N N . GLU A 1 114 ? -4.005 1.822 4.809 1.00 86.50 114 GLU A N 1
ATOM 882 C CA . GLU A 1 114 ? -3.955 2.497 3.519 1.00 86.50 114 GLU A CA 1
ATOM 883 C C . GLU A 1 114 ? -3.773 1.443 2.426 1.00 86.50 114 GLU A C 1
ATOM 885 O O . GLU A 1 114 ? -2.813 0.675 2.447 1.00 86.50 114 GLU A O 1
ATOM 890 N N . ILE A 1 115 ? -4.663 1.414 1.440 1.00 84.81 115 ILE A N 1
ATOM 891 C CA . ILE A 1 115 ? -4.513 0.595 0.239 1.00 84.81 115 ILE A CA 1
ATOM 892 C C . ILE A 1 115 ? -4.210 1.524 -0.933 1.00 84.81 115 ILE A C 1
ATOM 894 O O . ILE A 1 115 ? -4.975 2.442 -1.223 1.00 84.81 115 ILE A O 1
ATOM 898 N N . VAL A 1 116 ? -3.097 1.287 -1.626 1.00 87.25 116 VAL A N 1
ATOM 899 C CA . VAL A 1 116 ? -2.629 2.124 -2.738 1.00 87.25 116 VAL A CA 1
ATOM 900 C C . VAL A 1 116 ? -2.498 1.292 -4.000 1.00 87.25 116 VAL A C 1
ATOM 902 O O . VAL A 1 116 ? -1.769 0.303 -4.029 1.00 87.25 116 VAL A O 1
ATOM 905 N N . ALA A 1 117 ? -3.136 1.728 -5.082 1.00 85.44 117 ALA A N 1
ATOM 906 C CA . ALA A 1 117 ? -2.967 1.119 -6.392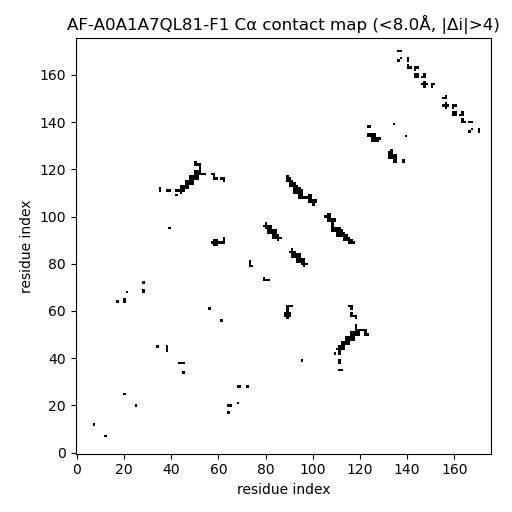 1.00 85.44 117 ALA A CA 1
ATOM 907 C C . ALA A 1 117 ? -1.853 1.829 -7.176 1.00 85.44 117 ALA A C 1
ATOM 909 O O . ALA A 1 117 ? -1.906 3.032 -7.429 1.00 85.44 117 ALA A O 1
ATOM 910 N N . LYS A 1 118 ? -0.840 1.077 -7.616 1.00 84.12 118 LYS A N 1
ATOM 911 C CA . LYS A 1 118 ? 0.308 1.601 -8.359 1.00 84.12 118 LYS A CA 1
ATOM 912 C C . LYS A 1 118 ? 0.503 0.880 -9.687 1.00 84.12 118 LYS A C 1
ATOM 914 O O . LYS A 1 118 ? 0.800 -0.315 -9.738 1.00 84.12 118 LYS A O 1
ATOM 919 N N . ARG A 1 119 ? 0.437 1.648 -10.777 1.00 83.25 119 ARG A N 1
ATOM 920 C CA . ARG A 1 119 ? 0.841 1.159 -12.097 1.00 83.25 119 ARG A CA 1
ATOM 921 C C . ARG A 1 119 ? 2.350 0.996 -12.153 1.00 83.25 119 ARG A C 1
ATOM 923 O O . ARG A 1 119 ? 3.092 1.932 -11.852 1.00 83.25 119 ARG A O 1
ATOM 930 N N . VAL A 1 120 ? 2.806 -0.153 -12.627 1.00 80.50 120 VAL A N 1
ATOM 931 C CA . VAL A 1 120 ? 4.225 -0.441 -12.848 1.00 80.50 120 VAL A CA 1
ATOM 932 C C . VAL A 1 120 ? 4.459 -0.973 -14.251 1.00 80.50 120 VAL A C 1
ATOM 934 O O . VAL A 1 120 ? 3.591 -1.585 -14.856 1.00 80.50 120 VAL A O 1
ATOM 937 N N . ARG A 1 121 ? 5.652 -0.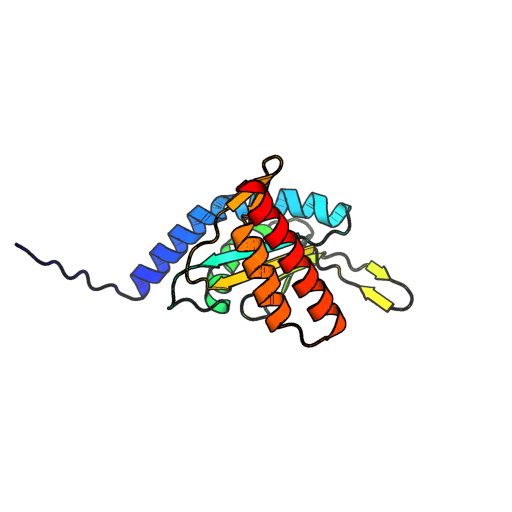738 -14.804 1.00 78.12 121 ARG A N 1
ATOM 938 C CA . ARG A 1 121 ? 6.023 -1.312 -16.111 1.00 78.12 121 ARG A CA 1
ATOM 939 C C . ARG A 1 121 ? 6.373 -2.794 -16.007 1.00 78.12 121 ARG A C 1
ATOM 941 O O . ARG A 1 121 ? 6.145 -3.545 -16.945 1.00 78.12 121 ARG A O 1
ATOM 948 N N . VAL A 1 122 ? 6.943 -3.187 -14.873 1.00 78.94 122 VAL A N 1
ATOM 949 C CA . VAL A 1 122 ? 7.381 -4.546 -14.555 1.00 78.94 122 VAL A CA 1
ATOM 950 C C . VAL A 1 122 ? 6.893 -4.840 -13.144 1.00 78.94 122 VAL A C 1
ATOM 952 O O . VAL A 1 122 ? 6.968 -3.956 -12.288 1.00 78.94 122 VAL A O 1
ATOM 955 N N . ARG A 1 123 ? 6.358 -6.044 -12.903 1.00 78.25 123 ARG A N 1
ATOM 956 C CA . ARG A 1 123 ? 5.949 -6.438 -11.550 1.00 78.25 123 ARG A CA 1
ATOM 957 C C . ARG A 1 123 ? 7.167 -6.401 -10.619 1.00 78.25 123 ARG A C 1
ATOM 959 O O . ARG A 1 123 ? 8.220 -6.895 -11.026 1.00 78.25 123 ARG A O 1
ATOM 966 N N . PRO A 1 124 ? 7.035 -5.838 -9.407 1.00 80.00 124 PRO A N 1
ATOM 967 C CA . PRO A 1 124 ? 8.124 -5.875 -8.448 1.00 80.00 124 PRO A CA 1
ATOM 968 C C . PRO A 1 124 ? 8.434 -7.324 -8.083 1.00 80.00 124 PRO A C 1
ATOM 970 O O . PRO A 1 124 ? 7.540 -8.169 -7.987 1.00 80.00 124 PRO A O 1
ATOM 973 N N . LEU A 1 125 ? 9.712 -7.600 -7.877 1.00 79.56 125 LEU A N 1
ATOM 974 C CA . LEU A 1 125 ? 10.161 -8.845 -7.293 1.00 79.56 125 LEU A CA 1
ATOM 975 C C . LEU A 1 125 ? 9.879 -8.789 -5.793 1.00 79.56 125 LEU A C 1
ATOM 977 O O . LEU A 1 125 ? 10.220 -7.821 -5.110 1.00 79.56 125 LEU A O 1
ATOM 981 N N . ILE A 1 126 ? 9.254 -9.847 -5.292 1.00 78.19 126 ILE A N 1
ATOM 982 C CA . ILE A 1 126 ? 8.964 -10.018 -3.872 1.00 78.19 126 ILE A CA 1
ATOM 983 C C . ILE A 1 126 ? 10.079 -10.873 -3.268 1.00 78.19 126 ILE A C 1
ATOM 985 O O . ILE A 1 126 ? 10.470 -11.899 -3.824 1.00 78.19 126 ILE A O 1
ATOM 989 N N . SER A 1 127 ? 10.609 -10.431 -2.137 1.00 72.38 127 SER A N 1
ATOM 990 C CA . SER A 1 127 ? 11.483 -11.203 -1.257 1.00 72.38 127 SER A CA 1
ATOM 991 C C . SER A 1 127 ? 10.735 -11.526 0.033 1.00 72.38 127 SER A C 1
ATOM 993 O O . SER A 1 127 ? 9.741 -10.882 0.347 1.00 72.38 127 SER A O 1
ATOM 995 N N . PHE A 1 128 ? 11.199 -12.520 0.786 1.00 67.56 128 PHE A N 1
ATOM 996 C CA . PHE A 1 128 ? 10.577 -12.896 2.054 1.00 67.56 128 PHE A CA 1
ATOM 997 C C . PHE A 1 128 ? 11.557 -12.664 3.199 1.00 67.56 128 PHE A C 1
ATOM 999 O O . PHE A 1 128 ? 12.669 -13.189 3.174 1.00 67.56 128 PHE A O 1
ATOM 1006 N N . ILE A 1 129 ? 11.143 -11.889 4.202 1.00 65.69 129 ILE A N 1
ATOM 1007 C CA . ILE A 1 129 ? 11.884 -11.709 5.456 1.00 65.69 129 ILE A CA 1
ATOM 1008 C C . ILE A 1 129 ? 10.988 -12.227 6.574 1.00 65.69 129 ILE A C 1
ATOM 1010 O O . ILE A 1 129 ? 9.877 -11.737 6.752 1.00 65.69 129 ILE A O 1
ATOM 1014 N N . TRP A 1 130 ? 11.450 -13.255 7.289 1.00 61.84 130 TRP A N 1
ATOM 1015 C CA . TRP A 1 130 ? 10.684 -13.926 8.351 1.00 61.84 130 TRP A CA 1
ATOM 1016 C C . TRP A 1 130 ? 9.279 -14.380 7.919 1.00 61.84 130 TRP A C 1
ATOM 1018 O O . TRP A 1 130 ? 8.325 -14.287 8.679 1.00 61.84 130 TRP A O 1
ATOM 1028 N N . GLY A 1 131 ? 9.146 -14.852 6.675 1.00 57.03 131 GLY A N 1
ATOM 1029 C CA . GLY A 1 131 ? 7.866 -15.294 6.111 1.00 57.03 131 GLY A CA 1
ATOM 1030 C C . GLY A 1 131 ? 6.969 -14.167 5.586 1.00 57.03 131 GLY A C 1
ATOM 1031 O O . GLY A 1 131 ? 5.968 -14.459 4.938 1.00 57.03 131 GLY A O 1
ATOM 1032 N N . PHE A 1 132 ? 7.337 -12.897 5.774 1.00 53.97 132 PHE A N 1
ATOM 1033 C CA . PHE A 1 132 ? 6.564 -11.761 5.275 1.00 53.97 132 PHE A CA 1
ATOM 1034 C C . PHE A 1 132 ? 7.037 -11.325 3.883 1.00 53.97 132 PHE A C 1
ATOM 1036 O O . PHE A 1 132 ? 8.246 -11.148 3.684 1.00 53.97 132 PHE A O 1
ATOM 1043 N N . PRO A 1 133 ? 6.116 -11.125 2.921 1.00 63.53 133 PRO A N 1
ATOM 1044 C CA . PRO A 1 133 ? 6.461 -10.620 1.602 1.00 63.53 133 PRO A CA 1
ATOM 1045 C C . PRO A 1 133 ? 6.870 -9.147 1.699 1.00 63.53 133 PRO A C 1
ATOM 1047 O O . PRO A 1 133 ? 6.1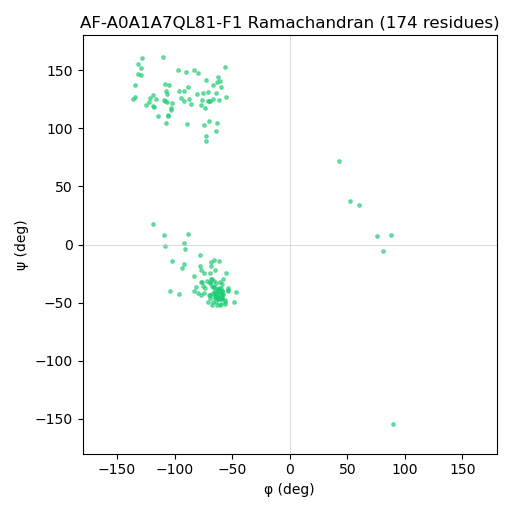15 -8.296 2.162 1.00 63.53 133 PRO A O 1
ATOM 1050 N N . VAL A 1 134 ? 8.070 -8.838 1.226 1.00 72.31 134 VAL A N 1
ATOM 1051 C CA . VAL A 1 134 ? 8.623 -7.486 1.132 1.00 72.31 134 VAL A CA 1
ATOM 1052 C C . VAL A 1 134 ? 9.124 -7.230 -0.285 1.00 72.31 134 VAL A C 1
ATOM 1054 O O . VAL A 1 134 ? 9.388 -8.163 -1.044 1.00 72.31 134 VAL A O 1
ATOM 1057 N N . LEU A 1 135 ? 9.281 -5.964 -0.669 1.00 78.38 135 LEU A N 1
ATOM 1058 C CA . LEU A 1 135 ? 9.954 -5.642 -1.927 1.00 78.38 135 LEU A CA 1
ATOM 1059 C C . LEU A 1 135 ? 11.390 -6.168 -1.907 1.00 78.38 135 LEU A C 1
ATOM 1061 O O . LEU A 1 135 ? 12.088 -6.058 -0.896 1.00 78.38 135 LEU A O 1
ATOM 1065 N N . SER A 1 136 ? 11.844 -6.692 -3.045 1.00 82.69 136 SER A N 1
ATOM 1066 C CA . SER A 1 136 ? 13.256 -7.003 -3.233 1.00 82.69 136 SER A CA 1
ATOM 1067 C C . SER A 1 136 ? 14.108 -5.758 -2.991 1.00 82.69 136 SER A C 1
ATOM 1069 O O . SER A 1 136 ? 13.659 -4.634 -3.223 1.00 82.69 136 SER A O 1
ATOM 1071 N N . LEU A 1 137 ? 15.367 -5.936 -2.580 1.00 82.19 137 LEU A N 1
ATOM 1072 C CA . LEU A 1 137 ? 16.267 -4.805 -2.331 1.00 82.19 137 LEU A CA 1
ATOM 1073 C C . LEU A 1 137 ? 16.362 -3.868 -3.549 1.00 82.19 137 LEU A C 1
ATOM 1075 O O . LEU A 1 137 ? 16.365 -2.649 -3.397 1.00 82.19 137 LEU A O 1
ATOM 1079 N N . ARG A 1 138 ? 16.361 -4.431 -4.766 1.00 84.94 138 ARG A N 1
ATOM 1080 C CA . ARG A 1 138 ? 16.333 -3.668 -6.021 1.00 84.94 138 ARG A CA 1
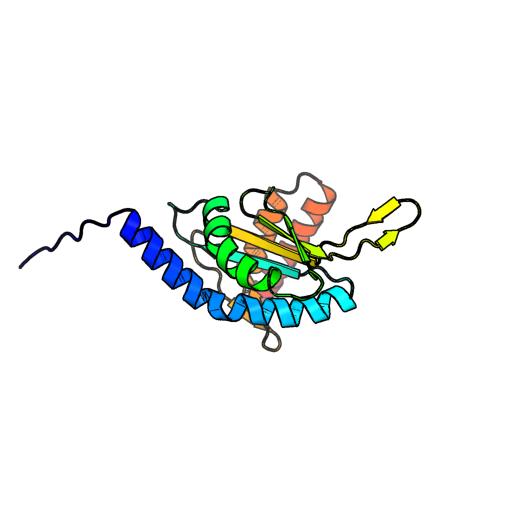ATOM 1081 C C . ARG A 1 138 ? 15.079 -2.800 -6.130 1.00 84.94 138 ARG A C 1
ATOM 1083 O O . ARG A 1 138 ? 15.191 -1.610 -6.418 1.00 84.94 138 ARG A O 1
ATOM 1090 N N . ASP A 1 139 ? 13.904 -3.391 -5.944 1.00 84.88 139 ASP A N 1
ATOM 1091 C CA . ASP A 1 139 ? 12.636 -2.676 -6.109 1.00 84.88 139 ASP A CA 1
ATOM 1092 C C . ASP A 1 139 ? 12.403 -1.675 -4.977 1.00 84.88 139 ASP A C 1
ATOM 1094 O O . ASP A 1 139 ? 11.876 -0.591 -5.214 1.00 84.88 139 ASP A O 1
ATOM 1098 N N . LEU A 1 140 ? 12.893 -1.978 -3.773 1.00 83.38 140 LEU A N 1
ATOM 1099 C CA . LEU A 1 140 ? 12.903 -1.052 -2.649 1.00 83.38 140 LEU A CA 1
ATOM 1100 C C . LEU A 1 140 ? 13.743 0.195 -2.966 1.00 83.38 140 LEU A C 1
ATOM 1102 O O . LEU A 1 140 ? 13.273 1.312 -2.763 1.00 83.38 140 LEU A O 1
ATOM 1106 N N . ILE A 1 141 ? 14.951 0.033 -3.523 1.00 85.00 141 ILE A N 1
ATOM 1107 C CA . ILE A 1 141 ? 15.788 1.165 -3.964 1.00 85.00 141 ILE A CA 1
ATOM 1108 C C . ILE A 1 141 ? 15.031 2.038 -4.971 1.00 85.00 141 ILE A C 1
ATOM 1110 O O . ILE A 1 141 ? 14.996 3.261 -4.817 1.00 85.00 141 ILE A O 1
ATOM 1114 N N . ILE A 1 142 ? 14.408 1.417 -5.979 1.00 86.06 142 ILE A N 1
ATOM 1115 C CA . ILE A 1 142 ? 13.618 2.125 -6.997 1.00 86.06 142 ILE A CA 1
ATOM 1116 C C . ILE A 1 142 ? 12.476 2.908 -6.335 1.00 86.06 142 ILE A C 1
ATOM 1118 O O . ILE A 1 142 ? 12.256 4.074 -6.665 1.00 86.06 142 ILE A O 1
ATOM 1122 N N . GLU A 1 143 ? 11.785 2.313 -5.363 1.00 83.56 143 GLU A N 1
ATOM 1123 C CA . GLU A 1 143 ? 10.689 2.961 -4.642 1.00 83.56 143 GLU A CA 1
ATOM 1124 C C . GLU A 1 143 ? 11.157 4.212 -3.884 1.00 83.56 143 GLU A C 1
ATOM 1126 O O . GLU A 1 143 ? 10.542 5.275 -4.008 1.00 83.56 143 GLU A O 1
ATOM 1131 N N . TYR A 1 144 ? 12.278 4.130 -3.159 1.00 85.38 144 TYR A N 1
ATOM 1132 C CA . TYR A 1 144 ? 12.861 5.283 -2.463 1.00 85.38 144 TYR A CA 1
ATOM 1133 C C . TYR A 1 144 ? 13.306 6.386 -3.430 1.00 85.38 144 TYR A C 1
ATOM 1135 O O . TYR A 1 144 ? 13.112 7.569 -3.140 1.00 85.38 144 TYR A O 1
ATOM 1143 N N . GLN A 1 145 ? 13.862 6.027 -4.590 1.00 86.62 145 GLN A N 1
ATOM 1144 C CA . GLN A 1 145 ? 14.249 6.995 -5.621 1.00 86.62 145 GLN A CA 1
ATOM 1145 C C . GLN A 1 145 ? 13.033 7.723 -6.207 1.00 86.62 145 GLN A C 1
ATOM 1147 O O . GLN A 1 145 ? 13.054 8.949 -6.323 1.00 86.62 145 GLN A O 1
ATOM 1152 N N . ILE A 1 146 ? 11.959 6.990 -6.522 1.00 85.62 146 ILE A N 1
ATOM 1153 C CA . ILE A 1 146 ? 10.700 7.570 -7.011 1.00 85.62 146 ILE A CA 1
ATOM 1154 C C . ILE A 1 146 ? 10.090 8.492 -5.949 1.00 85.62 146 ILE A C 1
ATOM 1156 O O . ILE A 1 146 ? 9.723 9.625 -6.257 1.00 85.62 146 ILE A O 1
ATOM 1160 N N . ARG A 1 147 ? 10.021 8.053 -4.684 1.00 83.69 147 ARG A N 1
ATOM 1161 C CA . ARG A 1 147 ? 9.508 8.885 -3.582 1.00 83.69 147 ARG A CA 1
ATOM 1162 C C . ARG A 1 147 ? 10.327 10.162 -3.421 1.00 83.69 147 ARG A C 1
ATOM 1164 O O . ARG A 1 147 ? 9.753 11.242 -3.342 1.00 83.69 147 ARG A O 1
ATOM 1171 N N . ALA A 1 148 ? 11.655 10.070 -3.456 1.00 84.06 148 ALA A N 1
ATOM 1172 C CA . ALA A 1 148 ? 12.519 11.245 -3.382 1.00 84.06 148 ALA A CA 1
ATOM 1173 C C . ALA A 1 148 ? 12.282 12.238 -4.535 1.00 84.06 148 ALA A C 1
ATOM 1175 O O . ALA A 1 148 ? 12.439 13.442 -4.342 1.00 84.06 148 ALA A O 1
ATOM 1176 N N . ALA A 1 149 ? 11.915 11.760 -5.728 1.00 83.00 149 ALA A N 1
ATOM 1177 C CA . ALA A 1 149 ? 11.595 12.627 -6.860 1.00 83.00 149 ALA A CA 1
ATOM 1178 C C . ALA A 1 149 ? 10.282 13.405 -6.658 1.00 83.00 149 ALA A C 1
ATOM 1180 O O . ALA A 1 149 ? 10.177 14.539 -7.117 1.00 83.00 149 ALA A O 1
ATOM 1181 N N . HIS A 1 150 ? 9.309 12.821 -5.955 1.00 81.25 150 HIS A N 1
ATOM 1182 C CA . HIS A 1 150 ? 7.985 13.419 -5.752 1.00 81.25 150 HIS A CA 1
ATOM 1183 C C . HIS A 1 150 ? 7.850 14.243 -4.464 1.00 81.25 150 HIS A C 1
ATOM 1185 O O . HIS A 1 150 ? 6.958 15.080 -4.369 1.00 81.25 150 HIS A O 1
ATOM 1191 N N . VAL A 1 151 ? 8.719 14.040 -3.470 1.00 82.25 151 VAL A N 1
ATOM 1192 C CA . VAL A 1 151 ? 8.687 14.821 -2.224 1.00 82.25 151 VAL A CA 1
ATOM 1193 C C . VAL A 1 151 ? 9.155 16.250 -2.485 1.00 82.25 151 VAL A C 1
ATOM 1195 O O . VAL A 1 151 ? 10.271 16.461 -2.963 1.00 82.25 151 VAL A O 1
ATOM 1198 N N . VAL A 1 152 ? 8.309 17.229 -2.152 1.00 77.69 152 VAL A N 1
ATOM 1199 C CA . VAL A 1 152 ? 8.592 18.670 -2.292 1.00 77.69 152 VAL A CA 1
ATOM 1200 C C . VAL A 1 152 ? 9.583 19.148 -1.226 1.00 77.69 152 VAL A C 1
ATOM 1202 O O . VAL A 1 152 ? 10.473 19.941 -1.522 1.00 77.69 152 VAL A O 1
ATOM 1205 N N . GLU A 1 153 ? 9.475 18.617 -0.007 1.00 84.50 153 GLU A N 1
ATOM 1206 C CA . GLU A 1 153 ? 10.295 19.016 1.135 1.00 84.50 153 GLU A CA 1
ATOM 1207 C C . GLU A 1 153 ? 11.766 18.593 0.980 1.00 84.50 153 GLU A C 1
ATOM 1209 O O . GLU A 1 153 ? 12.100 17.415 0.820 1.00 84.50 153 GLU A O 1
ATOM 1214 N N . PHE A 1 154 ? 12.671 19.570 1.052 1.00 80.06 154 PHE A N 1
ATOM 1215 C CA . PHE A 1 154 ? 14.093 19.361 0.779 1.00 80.06 154 PHE A CA 1
ATOM 1216 C C . PHE A 1 154 ? 14.766 18.401 1.772 1.00 80.06 154 PHE A C 1
ATOM 1218 O O . PHE A 1 154 ? 15.525 17.522 1.357 1.00 80.06 154 PHE A O 1
ATOM 1225 N N . ALA A 1 155 ? 14.468 18.537 3.068 1.00 79.38 155 ALA A N 1
ATOM 1226 C CA . ALA A 1 155 ? 15.056 17.706 4.117 1.00 79.38 155 ALA A CA 1
ATOM 1227 C C . ALA A 1 155 ? 14.662 16.230 3.946 1.00 79.38 155 ALA A C 1
ATOM 1229 O O . ALA A 1 155 ? 15.530 15.360 3.829 1.00 79.38 155 ALA A O 1
ATOM 1230 N N . MET A 1 156 ? 13.361 15.960 3.815 1.00 76.25 156 MET A N 1
ATOM 1231 C CA . MET A 1 156 ? 12.835 14.615 3.577 1.00 76.25 156 MET A CA 1
ATOM 1232 C C . MET A 1 156 ? 13.365 14.012 2.265 1.00 76.25 156 MET A C 1
ATOM 1234 O O . MET A 1 156 ? 13.781 12.852 2.225 1.00 76.25 156 MET A O 1
ATOM 1238 N N . ARG A 1 157 ? 13.459 14.806 1.190 1.00 85.56 157 ARG A N 1
ATOM 1239 C CA . ARG A 1 157 ? 14.091 14.377 -0.069 1.00 85.56 157 ARG A CA 1
ATOM 1240 C C . ARG A 1 157 ? 15.549 13.950 0.136 1.00 85.56 157 ARG A C 1
ATOM 1242 O O . ARG A 1 157 ? 15.978 12.947 -0.440 1.00 85.56 157 ARG A O 1
ATOM 1249 N N . GLY A 1 158 ? 16.310 14.696 0.937 1.00 81.44 158 GLY A N 1
ATOM 1250 C CA . GLY A 1 158 ? 17.693 14.370 1.290 1.00 81.44 158 GLY A CA 1
ATOM 1251 C C . GLY A 1 158 ? 17.810 13.031 2.019 1.00 81.44 158 GLY A C 1
ATOM 1252 O O . GLY A 1 158 ? 18.631 12.195 1.632 1.00 81.44 158 GLY A O 1
ATOM 1253 N N . VAL A 1 159 ? 16.939 12.793 3.006 1.00 86.06 159 VAL A N 1
ATOM 1254 C CA . VAL A 1 159 ? 16.866 11.522 3.746 1.00 86.06 159 VAL A CA 1
ATOM 1255 C C . VAL A 1 159 ? 16.574 10.358 2.802 1.00 86.06 159 VAL A C 1
ATOM 1257 O O . VAL A 1 159 ? 17.346 9.403 2.759 1.00 86.06 159 VAL A O 1
ATOM 1260 N N . LEU A 1 160 ? 15.534 10.462 1.970 1.00 86.75 160 LEU A N 1
ATOM 1261 C CA . LEU A 1 160 ? 15.147 9.394 1.041 1.00 86.75 160 LEU A CA 1
ATOM 1262 C C . LEU A 1 160 ? 16.263 9.053 0.041 1.00 86.75 160 LEU A C 1
ATOM 1264 O O . LEU A 1 160 ? 16.523 7.878 -0.224 1.00 86.75 160 LEU A O 1
ATOM 1268 N N . ARG A 1 161 ? 16.972 10.064 -0.481 1.00 87.62 161 ARG A N 1
ATOM 1269 C CA . ARG A 1 161 ? 18.135 9.852 -1.361 1.00 87.62 161 ARG A CA 1
ATOM 1270 C C . ARG A 1 161 ? 19.289 9.170 -0.636 1.00 87.62 161 ARG A C 1
ATOM 1272 O O . ARG A 1 161 ? 19.936 8.302 -1.222 1.00 87.62 161 ARG A O 1
ATOM 1279 N N . LYS A 1 162 ? 19.560 9.556 0.613 1.00 88.88 162 LYS A N 1
ATOM 1280 C CA . LYS A 1 162 ? 20.605 8.936 1.435 1.00 88.88 162 LYS A CA 1
ATOM 1281 C C . LYS A 1 162 ? 20.279 7.467 1.700 1.00 88.88 162 LYS A C 1
ATOM 1283 O O . LYS A 1 162 ? 21.135 6.622 1.4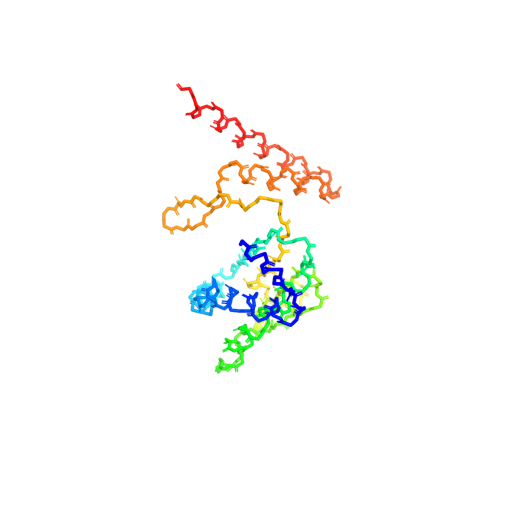63 1.00 88.88 162 LYS A O 1
ATOM 1288 N N . THR A 1 163 ? 19.039 7.157 2.075 1.00 87.69 163 THR A N 1
ATOM 1289 C CA . THR A 1 163 ? 18.570 5.777 2.263 1.00 87.69 163 THR A CA 1
ATOM 1290 C C . THR A 1 163 ? 18.708 4.956 0.982 1.00 87.69 163 THR A C 1
ATOM 1292 O O . THR A 1 163 ? 19.284 3.872 1.018 1.00 87.69 163 THR A O 1
ATOM 1295 N N . ALA A 1 164 ? 18.277 5.485 -0.170 1.00 89.00 164 ALA A N 1
ATOM 1296 C CA . ALA A 1 164 ? 18.430 4.796 -1.454 1.00 89.00 164 ALA A CA 1
ATOM 1297 C C . ALA A 1 164 ? 19.900 4.485 -1.789 1.00 89.00 164 ALA A C 1
ATOM 1299 O O . ALA A 1 164 ? 20.202 3.398 -2.285 1.00 89.00 164 ALA A O 1
ATOM 1300 N N . ARG A 1 165 ? 20.823 5.413 -1.496 1.00 89.69 165 ARG A N 1
ATOM 1301 C CA . ARG A 1 165 ? 22.269 5.192 -1.667 1.00 89.69 165 ARG A CA 1
ATOM 1302 C C . ARG A 1 165 ? 22.782 4.088 -0.750 1.00 89.69 165 ARG A C 1
ATOM 1304 O O . ARG A 1 165 ? 23.384 3.148 -1.248 1.00 89.69 165 ARG A O 1
ATOM 1311 N N . SER A 1 166 ? 22.464 4.136 0.542 1.00 89.38 166 SER A N 1
ATOM 1312 C CA . SER A 1 166 ? 22.891 3.100 1.492 1.00 89.38 166 SER A CA 1
ATOM 1313 C C . SER A 1 166 ? 22.391 1.704 1.105 1.00 89.38 166 SER A C 1
ATOM 1315 O O . SER A 1 166 ? 23.148 0.741 1.180 1.00 89.38 166 SER A O 1
ATOM 1317 N N . LEU A 1 167 ? 21.148 1.587 0.631 1.00 88.00 167 LEU A N 1
ATOM 1318 C CA . LEU A 1 167 ? 20.607 0.322 0.123 1.00 88.00 167 LEU A CA 1
ATOM 1319 C C . LEU A 1 167 ? 21.321 -0.142 -1.159 1.00 88.00 167 LEU A C 1
ATOM 1321 O O . LEU A 1 167 ? 21.558 -1.336 -1.340 1.00 88.00 167 LEU A O 1
ATOM 1325 N N . THR A 1 168 ? 21.696 0.794 -2.034 1.00 89.12 168 THR A N 1
ATOM 1326 C CA . THR A 1 168 ? 22.484 0.494 -3.241 1.00 89.12 168 THR A CA 1
ATOM 1327 C C . THR A 1 168 ? 23.866 -0.040 -2.871 1.00 89.12 168 THR A C 1
ATOM 1329 O O . THR A 1 168 ? 24.298 -1.043 -3.434 1.00 89.12 168 THR A O 1
ATOM 1332 N N . ASP A 1 169 ? 24.529 0.567 -1.887 1.00 88.56 169 ASP A N 1
ATOM 1333 C CA . ASP A 1 169 ? 25.835 0.111 -1.408 1.00 88.56 169 ASP A CA 1
ATOM 1334 C C . ASP A 1 169 ? 25.755 -1.311 -0.835 1.00 88.56 169 ASP A C 1
ATOM 1336 O O . ASP A 1 169 ? 26.627 -2.135 -1.109 1.00 88.56 169 ASP A O 1
ATOM 1340 N N . MET A 1 170 ? 24.688 -1.637 -0.092 1.00 86.31 170 MET A N 1
ATOM 1341 C CA . MET A 1 170 ? 24.441 -3.005 0.386 1.00 86.31 170 MET A CA 1
ATOM 1342 C C . MET A 1 170 ? 24.294 -3.990 -0.777 1.00 86.31 170 MET A C 1
ATOM 1344 O O . MET A 1 170 ? 24.934 -5.040 -0.774 1.00 86.31 170 MET A O 1
ATOM 1348 N N . LEU A 1 171 ? 23.499 -3.642 -1.795 1.00 85.31 171 LEU A N 1
ATOM 1349 C CA . LEU A 1 171 ? 23.299 -4.490 -2.974 1.00 85.31 171 LEU A CA 1
ATOM 1350 C C . LEU A 1 171 ? 24.616 -4.761 -3.720 1.00 85.31 171 LEU A C 1
ATOM 1352 O O . LEU A 1 171 ? 24.815 -5.863 -4.228 1.00 85.31 171 LEU A O 1
ATOM 1356 N N . MET A 1 172 ? 25.504 -3.766 -3.790 1.00 84.62 172 MET A N 1
ATOM 1357 C CA . MET A 1 172 ? 26.801 -3.893 -4.461 1.00 84.62 172 MET A CA 1
ATOM 1358 C C . MET A 1 172 ? 27.807 -4.711 -3.647 1.00 84.62 172 MET A C 1
ATOM 1360 O O . MET A 1 172 ? 28.561 -5.482 -4.233 1.00 84.62 172 MET A O 1
ATOM 1364 N N . LYS A 1 173 ? 27.797 -4.599 -2.313 1.00 78.06 173 LYS A N 1
ATOM 1365 C CA . LYS A 1 173 ? 28.685 -5.379 -1.433 1.00 78.06 173 LYS A CA 1
ATOM 1366 C C . LYS A 1 173 ? 28.343 -6.867 -1.384 1.00 78.06 173 LYS A C 1
ATOM 1368 O O . LYS A 1 173 ? 29.246 -7.676 -1.277 1.00 78.06 173 LYS A O 1
ATOM 1373 N N . VAL A 1 174 ? 27.066 -7.235 -1.499 1.00 64.31 174 VAL A N 1
ATOM 1374 C CA . VAL A 1 174 ? 26.623 -8.648 -1.522 1.00 64.31 174 VAL A CA 1
ATOM 1375 C C . VAL A 1 174 ? 27.057 -9.384 -2.803 1.00 64.31 174 VAL A C 1
ATOM 1377 O O . VAL A 1 174 ? 26.998 -10.606 -2.865 1.00 64.31 174 VAL A O 1
ATOM 1380 N N . ARG A 1 175 ? 27.475 -8.658 -3.847 1.00 58.31 175 ARG A N 1
ATOM 1381 C CA . ARG A 1 175 ? 27.927 -9.237 -5.123 1.00 58.31 175 ARG A CA 1
ATOM 1382 C C . ARG A 1 175 ? 29.433 -9.526 -5.189 1.00 58.31 175 ARG A C 1
ATOM 1384 O O . ARG A 1 175 ? 29.873 -10.022 -6.224 1.00 58.31 175 ARG A O 1
ATOM 1391 N N . GLN A 1 176 ? 30.193 -9.169 -4.153 1.00 48.25 176 GLN A N 1
ATOM 1392 C CA . GLN A 1 176 ? 31.622 -9.473 -4.006 1.00 48.25 176 GLN A CA 1
ATOM 1393 C C . GLN A 1 176 ? 31.797 -10.743 -3.180 1.00 48.25 176 GLN A C 1
ATOM 1395 O O . GLN A 1 176 ? 32.712 -11.518 -3.524 1.00 48.25 176 GLN A O 1
#

Sequence (176 aa):
MDGRHVAFTRESFGERLFESVGRSYRDLPSTLEALGCALVSQGRLCSLTMYYTDRATDPAVAIELIKPLLAGFVDPQPGALFQMDYSHPGRLLLFAANVEIIEPFGPYQPLVIEIVAKRVRVRPLISFIWGFPVLSLRDLIIEYQIRAAHVVEFAMRGVLRKTARSLTDMLMKVRQ

Solvent-accessible surface area (backbone atoms only — not comparable to full-atom values): 10163 Å² total; per-residue (Å²): 136,84,82,79,79,77,81,83,49,76,65,67,49,52,55,53,49,50,52,51,45,51,66,76,46,61,59,46,52,63,50,49,49,60,44,46,62,56,24,65,78,64,78,38,72,45,78,47,77,44,75,43,62,59,83,88,60,49,34,42,57,57,44,60,71,46,44,66,63,47,46,70,49,47,71,78,38,87,84,38,68,53,43,80,46,73,90,44,84,18,37,40,40,30,25,39,56,65,70,42,77,43,85,94,78,40,81,40,64,49,65,36,38,38,39,37,40,41,77,36,94,60,83,74,53,73,35,71,60,96,84,42,82,39,66,23,73,70,49,43,32,52,50,31,48,53,48,29,72,69,46,84,53,66,67,63,24,52,50,31,48,49,52,27,48,56,53,48,53,51,60,57,60,75,74,110

Radius of gyration: 19.75 Å; Cα contacts (8 Å, |Δi|>4): 199; chains: 1; bounding box: 52×42×64 Å

Secondary structure (DSSP, 8-state):
---------HHHHHHHHHHHHHHHTTTHHHHHHHHHHHHHTTT--EEEEEEE--SS--HHHHHHHHHHHHHHHHTTSTT-SEEEE--STTEEEEEESSPEEETTTEEE--EEEEEEEEE-SSPPPEEEETTEEEE-HHHHHHHHHHHHHH---HHHHHHHHHHHHHHHHHHHHTT-

Nearest PDB structures (foldseek):
  4fzs-assembly1_A  TM=9.648E-01  e=9.842E+00  Homo sapiens
  7kvb-assembly1_A  TM=7.513E-01  e=7.669E+00  Murray Valley encephalitis virus

Foldseek 3Di:
DDPPPPPDDPVNVLVVVLVVCCVVCVCVLVVCVVQLVVQVVVLHADEAEAEDADPVDDLQNVVVSCVVVVCVNQVVDVPRQWDWDSPDRQKIWTWGPDWDQDPPVGTDTRTHYMYGYDYDNDDFDWDDDPNDTDGDLVVQLVVLQVVLVPDPDPVSSVVSPVVSVVSVVVVVVVVD

Mean predicted aligned error: 12.28 Å

pLDDT: mean 72.36, std 15.14, range [31.53, 89.69]